Protein AF-A0A7K2X5H1-F1 (afdb_monomer_lite)

Foldseek 3Di:
DLVVLLVVLVVVLVVDPDQPPPPDDDDPVNVVVSVVVVVVSVVSVLSNLVSCVVVVCLVVCLVVLVVVCVVVVQPLSSLVSNLSSCVSVVNNVVNVVSQVSNQVVCCVPPNDGRDD

pLDDT: mean 95.9, std 4.26, range [58.72, 98.62]

Radius of gyration: 15.76 Å; chains: 1; bounding box: 33×29×43 Å

Sequence (116 aa):
DLSRAALRLGEALALWRGDPYAGVAAGPRLRREIERLEASRLSVLDQWLEAQLGLGRHAELVPELTGLVARYRTNEPLHAHLMAALLRCGRHDEALTAYERLRLALAAESGREPSA

Structure (mmCIF, N/CA/C/O backbone):
data_AF-A0A7K2X5H1-F1
#
_entry.id   AF-A0A7K2X5H1-F1
#
loop_
_atom_site.group_PDB
_atom_site.id
_atom_site.type_symbol
_atom_site.label_atom_id
_atom_site.label_alt_id
_atom_site.label_comp_id
_atom_site.label_asym_id
_atom_site.label_entity_id
_atom_site.label_seq_id
_atom_site.pdbx_PDB_ins_code
_atom_site.Cartn_x
_atom_site.Cartn_y
_atom_site.Cartn_z
_atom_site.occupancy
_atom_site.B_iso_or_equiv
_atom_site.auth_seq_id
_atom_site.auth_comp_id
_atom_site.auth_asym_id
_atom_site.auth_atom_id
_atom_site.pdbx_PDB_model_num
ATOM 1 N N . ASP A 1 1 ? -8.961 19.391 3.152 1.00 92.94 1 ASP A N 1
ATOM 2 C CA . ASP A 1 1 ? -10.205 18.600 3.084 1.00 92.94 1 ASP A CA 1
ATOM 3 C C . ASP A 1 1 ? -9.844 17.188 2.635 1.00 92.94 1 ASP A C 1
ATOM 5 O O . ASP A 1 1 ? -9.402 17.021 1.500 1.00 92.94 1 ASP A O 1
ATOM 9 N N . LEU A 1 2 ? -9.946 16.213 3.545 1.00 96.62 2 LEU A N 1
ATOM 10 C CA . LEU A 1 2 ? -9.516 14.827 3.314 1.00 96.62 2 LEU A CA 1
ATOM 11 C C . LEU A 1 2 ? -10.402 14.107 2.294 1.00 96.62 2 LEU A C 1
ATOM 13 O O . LEU A 1 2 ? -9.884 13.380 1.454 1.00 96.62 2 LEU A O 1
ATOM 17 N N . SER A 1 3 ? -11.711 14.369 2.294 1.00 97.75 3 SER A N 1
ATOM 18 C CA . SER A 1 3 ? -12.652 13.759 1.346 1.00 97.75 3 SER A CA 1
ATOM 19 C C . SER A 1 3 ? -12.311 14.132 -0.093 1.00 97.75 3 SER A C 1
ATOM 21 O O . SER A 1 3 ? -12.268 13.278 -0.979 1.00 97.75 3 SER A O 1
ATOM 23 N N . ARG A 1 4 ? -12.002 15.414 -0.326 1.00 98.00 4 ARG A N 1
ATOM 24 C CA . ARG A 1 4 ? -11.576 15.894 -1.645 1.00 98.00 4 ARG A CA 1
ATOM 25 C C . ARG A 1 4 ? -10.230 15.304 -2.061 1.00 98.00 4 ARG A C 1
ATOM 27 O O . ARG A 1 4 ? -10.072 14.960 -3.230 1.00 98.00 4 ARG A O 1
ATOM 34 N N . ALA A 1 5 ? -9.281 15.186 -1.132 1.00 97.81 5 ALA A N 1
ATOM 35 C CA . ALA A 1 5 ? -7.987 14.566 -1.405 1.00 97.81 5 ALA A CA 1
ATOM 36 C C . ALA A 1 5 ? -8.152 13.090 -1.804 1.00 97.81 5 ALA A C 1
ATOM 38 O O . ALA A 1 5 ? -7.689 12.704 -2.875 1.00 97.81 5 ALA A O 1
ATOM 39 N N . ALA A 1 6 ? -8.893 12.300 -1.018 1.00 98.12 6 ALA A N 1
ATOM 40 C CA . ALA A 1 6 ? -9.155 10.888 -1.306 1.00 98.12 6 ALA A CA 1
ATOM 41 C C . ALA A 1 6 ? -9.827 10.691 -2.676 1.00 98.12 6 ALA A C 1
ATOM 43 O O . ALA A 1 6 ? -9.442 9.794 -3.425 1.00 98.12 6 ALA A O 1
ATOM 44 N N . LEU A 1 7 ? -10.785 11.553 -3.037 1.00 98.31 7 LEU A N 1
ATOM 45 C CA . LEU A 1 7 ? -11.416 11.509 -4.356 1.00 98.31 7 LEU A CA 1
ATOM 46 C C . LEU A 1 7 ? -10.403 11.776 -5.480 1.00 98.31 7 LEU A C 1
ATOM 48 O O . LEU A 1 7 ? -10.266 10.958 -6.384 1.00 98.31 7 LEU A O 1
ATOM 52 N N . ARG A 1 8 ? -9.665 12.893 -5.420 1.00 98.44 8 ARG A N 1
ATOM 53 C CA . ARG A 1 8 ? -8.741 13.300 -6.496 1.00 98.44 8 ARG A CA 1
ATOM 54 C C . ARG A 1 8 ? -7.555 12.357 -6.659 1.00 98.44 8 ARG A C 1
ATOM 56 O O . ARG A 1 8 ? -7.150 12.073 -7.782 1.00 98.44 8 ARG A O 1
ATOM 63 N N . LEU A 1 9 ? -7.006 11.864 -5.554 1.00 98.38 9 LEU A N 1
ATOM 64 C CA . LEU A 1 9 ? -5.913 10.896 -5.588 1.00 98.38 9 LEU A CA 1
ATOM 65 C C . LEU A 1 9 ? -6.408 9.538 -6.107 1.00 98.38 9 LEU A C 1
ATOM 67 O O . LEU A 1 9 ? -5.720 8.908 -6.904 1.00 98.38 9 LEU A O 1
ATOM 71 N N . GLY A 1 10 ? -7.632 9.131 -5.748 1.00 97.81 10 GLY A N 1
ATOM 72 C CA . GLY A 1 10 ? -8.271 7.937 -6.303 1.00 97.81 10 GLY A CA 1
ATOM 73 C C . GLY A 1 10 ? -8.495 8.041 -7.814 1.00 97.81 10 GLY A C 1
ATOM 74 O O . GLY A 1 10 ? -8.153 7.119 -8.551 1.00 97.81 10 GLY A 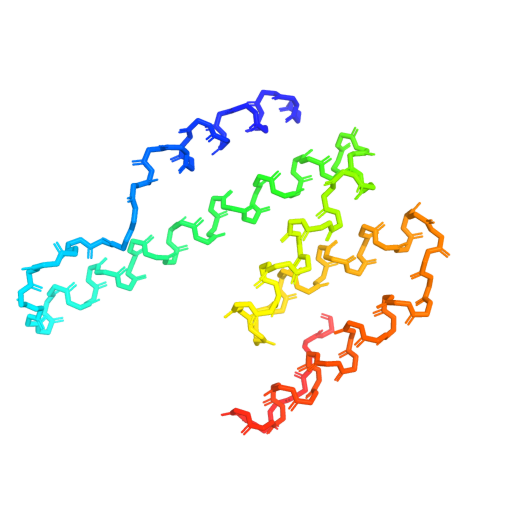O 1
ATOM 75 N N . GLU A 1 11 ? -8.989 9.187 -8.296 1.00 98.06 11 GLU A N 1
ATOM 76 C CA . GLU A 1 11 ? -9.109 9.481 -9.732 1.00 98.06 11 GLU A CA 1
ATOM 77 C C . GLU A 1 11 ? -7.747 9.405 -10.440 1.00 98.06 11 GLU A C 1
ATOM 79 O O . GLU A 1 11 ? -7.641 8.804 -11.507 1.00 98.06 11 GLU A O 1
ATOM 84 N N . ALA A 1 12 ? -6.689 9.960 -9.838 1.00 97.81 12 ALA A N 1
ATOM 85 C CA . ALA A 1 12 ? -5.338 9.902 -10.391 1.00 97.81 12 ALA A CA 1
ATOM 86 C C . ALA A 1 12 ? -4.791 8.465 -10.461 1.00 97.81 12 ALA A C 1
ATOM 88 O O . ALA A 1 12 ? -4.192 8.088 -11.469 1.00 97.81 12 ALA A O 1
ATOM 89 N N . LEU A 1 13 ? -5.020 7.645 -9.429 1.00 97.06 13 LEU A N 1
ATOM 90 C CA . LEU A 1 13 ? -4.648 6.225 -9.426 1.00 97.06 13 LEU A CA 1
ATOM 91 C C . LEU A 1 13 ? -5.418 5.435 -10.490 1.00 97.06 13 LEU A C 1
ATOM 93 O O . LEU A 1 13 ? -4.831 4.572 -11.138 1.00 97.06 13 LEU A O 1
ATOM 97 N N . ALA A 1 14 ? -6.688 5.762 -10.733 1.00 96.81 14 ALA A N 1
ATOM 98 C CA . ALA A 1 14 ? -7.513 5.101 -11.745 1.00 96.81 14 ALA A CA 1
ATOM 99 C C . ALA A 1 14 ? -7.046 5.352 -13.195 1.00 96.81 14 ALA A C 1
ATOM 101 O O . ALA A 1 14 ? -7.403 4.592 -14.094 1.00 96.81 14 ALA A O 1
ATOM 102 N N . LEU A 1 15 ? -6.214 6.373 -13.444 1.00 96.12 15 LEU A N 1
ATOM 103 C CA . LEU A 1 15 ? -5.593 6.592 -14.761 1.00 96.12 15 LEU A CA 1
ATOM 104 C C . LEU A 1 15 ? -4.558 5.508 -15.114 1.00 96.12 15 LEU A C 1
ATOM 106 O O . LEU A 1 15 ? -4.216 5.326 -16.288 1.00 96.12 15 LEU A O 1
ATOM 110 N N . TRP A 1 16 ? -4.060 4.779 -14.114 1.00 95.25 16 TRP A N 1
ATOM 111 C CA . TRP A 1 16 ? -3.094 3.704 -14.291 1.00 95.25 16 TRP A CA 1
ATOM 112 C C . TRP A 1 16 ? -3.779 2.423 -14.755 1.00 95.25 16 TRP A C 1
ATOM 114 O O . TRP A 1 16 ? -4.624 1.865 -14.064 1.00 95.25 16 TRP A O 1
ATOM 124 N N . ARG A 1 17 ? -3.362 1.914 -15.917 1.00 92.19 17 ARG A N 1
ATOM 125 C CA . ARG A 1 17 ? -3.936 0.707 -16.545 1.00 92.19 17 ARG A CA 1
ATOM 126 C C . ARG A 1 17 ? -3.009 -0.512 -16.518 1.00 92.19 17 ARG A C 1
ATOM 128 O O . ARG A 1 17 ? -3.306 -1.517 -17.151 1.00 92.19 17 ARG A O 1
ATOM 135 N N . GLY A 1 18 ? -1.882 -0.417 -15.818 1.00 91.19 18 GLY A N 1
ATOM 136 C CA . GLY A 1 18 ? -0.848 -1.447 -15.776 1.00 91.19 18 GLY A CA 1
ATOM 137 C C . GLY A 1 18 ? 0.534 -0.839 -15.573 1.00 91.19 18 GLY A C 1
ATOM 138 O O . GLY A 1 18 ? 0.649 0.305 -15.119 1.00 91.19 18 GLY A O 1
ATOM 139 N N . ASP A 1 19 ? 1.561 -1.609 -15.914 1.00 92.06 19 ASP A N 1
ATOM 140 C CA . ASP A 1 19 ? 2.951 -1.171 -15.824 1.00 92.06 19 ASP A CA 1
ATOM 141 C C . ASP A 1 19 ? 3.260 -0.127 -16.918 1.00 92.06 19 ASP A C 1
ATOM 143 O O . ASP A 1 19 ? 2.783 -0.257 -18.056 1.00 92.06 19 ASP A O 1
ATOM 147 N N . PRO A 1 20 ? 4.035 0.933 -16.614 1.00 92.81 20 PRO A N 1
ATOM 148 C CA . PRO A 1 20 ? 4.421 1.927 -17.608 1.00 92.81 20 PRO A CA 1
ATOM 149 C C . PRO A 1 20 ? 5.111 1.297 -18.816 1.00 92.81 20 PRO A C 1
ATOM 151 O O . PRO A 1 20 ? 6.024 0.490 -18.672 1.00 92.81 20 PRO A O 1
ATOM 154 N N . TYR A 1 21 ? 4.705 1.713 -20.018 1.00 93.12 21 TYR A N 1
ATOM 155 C CA . TYR A 1 21 ? 5.288 1.235 -21.277 1.00 93.12 21 TYR A CA 1
ATOM 156 C C . TYR A 1 21 ? 5.266 -0.298 -21.444 1.00 93.12 21 TYR A C 1
ATOM 158 O O . TYR A 1 21 ? 6.122 -0.854 -22.134 1.00 93.12 21 TYR A O 1
ATOM 166 N N . ALA A 1 22 ? 4.285 -0.987 -20.847 1.00 92.19 22 ALA A N 1
ATOM 167 C CA . ALA A 1 22 ? 4.103 -2.424 -21.031 1.00 92.19 22 ALA A CA 1
ATOM 168 C C . ALA A 1 22 ? 4.110 -2.806 -22.526 1.00 92.19 22 ALA A C 1
ATOM 170 O O . ALA A 1 22 ? 3.427 -2.191 -23.346 1.00 92.19 22 ALA A O 1
ATOM 171 N N . GLY A 1 23 ? 4.909 -3.818 -22.880 1.00 91.31 23 GLY A N 1
ATOM 172 C CA . GLY A 1 23 ? 5.091 -4.275 -24.264 1.00 91.31 23 GLY A CA 1
ATOM 173 C C . GLY A 1 23 ? 6.153 -3.518 -25.076 1.00 91.31 23 GLY A C 1
ATOM 174 O O . GLY A 1 23 ? 6.372 -3.858 -26.236 1.00 91.31 23 GLY A O 1
ATOM 175 N N . VAL A 1 24 ? 6.844 -2.533 -24.492 1.00 93.38 24 VAL A N 1
ATOM 176 C CA . VAL A 1 24 ? 7.939 -1.797 -25.146 1.00 93.38 24 VAL A CA 1
ATOM 177 C C . VAL A 1 24 ? 9.292 -2.249 -24.596 1.00 93.38 24 VAL A C 1
ATOM 179 O O . VAL A 1 24 ? 9.506 -2.288 -23.386 1.00 93.38 24 VAL A O 1
ATOM 182 N N . ALA A 1 25 ? 10.247 -2.547 -25.481 1.00 92.00 25 ALA A N 1
ATOM 183 C CA . ALA A 1 25 ? 11.614 -2.865 -25.076 1.00 92.00 25 ALA A CA 1
ATOM 184 C C . ALA A 1 25 ? 12.292 -1.640 -24.428 1.00 92.00 25 ALA A C 1
ATOM 186 O O . ALA A 1 25 ? 12.562 -0.631 -25.085 1.00 92.00 25 ALA A O 1
ATOM 187 N N . ALA A 1 26 ? 12.580 -1.727 -23.127 1.00 90.94 26 ALA A N 1
ATOM 188 C CA . ALA A 1 26 ? 13.101 -0.604 -22.357 1.00 90.94 26 ALA A CA 1
ATOM 189 C C . ALA A 1 26 ? 14.634 -0.538 -22.368 1.00 90.94 26 ALA A C 1
ATOM 191 O O . ALA A 1 26 ? 15.318 -1.265 -21.645 1.00 90.94 26 ALA A O 1
ATOM 192 N N . GLY A 1 27 ? 15.182 0.401 -23.145 1.00 94.50 27 GLY A N 1
ATOM 193 C CA . GLY A 1 27 ? 16.573 0.845 -23.010 1.00 94.50 27 GLY A CA 1
ATOM 194 C C . GLY A 1 27 ? 16.817 1.635 -21.708 1.00 94.50 27 GLY A C 1
ATOM 195 O O . GLY A 1 27 ? 15.864 1.988 -21.012 1.00 94.50 27 GLY A O 1
ATOM 196 N N . PRO A 1 28 ? 18.077 1.980 -21.371 1.00 94.31 28 PRO A N 1
ATOM 197 C CA . PRO A 1 28 ? 18.427 2.616 -20.093 1.00 94.31 28 PRO A CA 1
ATOM 198 C C . PRO A 1 28 ? 17.632 3.889 -19.764 1.00 94.31 28 PRO A C 1
ATOM 200 O O . PRO A 1 28 ? 17.246 4.094 -18.617 1.00 94.31 28 PRO A O 1
ATOM 203 N N . ARG A 1 29 ? 17.353 4.732 -20.768 1.00 93.94 29 ARG A N 1
ATOM 204 C CA . ARG A 1 29 ? 16.552 5.953 -20.591 1.00 93.94 29 ARG A CA 1
ATOM 205 C C . ARG A 1 29 ? 15.098 5.640 -20.237 1.00 93.94 29 ARG A C 1
ATOM 207 O O . ARG A 1 29 ? 14.544 6.305 -19.372 1.00 93.94 29 ARG A O 1
ATOM 214 N N . LEU A 1 30 ? 14.501 4.641 -20.892 1.00 95.25 30 LEU A N 1
ATOM 215 C CA . LEU A 1 30 ? 13.112 4.268 -20.638 1.00 95.25 30 LEU A CA 1
ATOM 216 C C . LEU A 1 30 ? 12.961 3.600 -19.269 1.00 95.25 30 LEU A C 1
ATOM 218 O O . LEU A 1 30 ? 12.001 3.893 -18.577 1.00 95.25 30 LEU A O 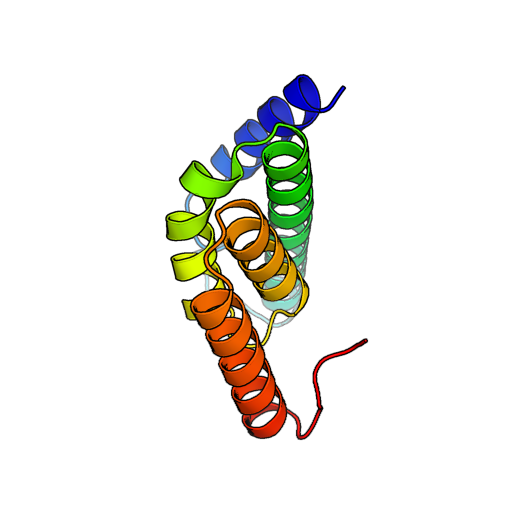1
ATOM 222 N N . ARG A 1 31 ? 13.938 2.790 -18.834 1.00 95.62 31 ARG A N 1
ATOM 223 C CA . ARG A 1 31 ? 13.935 2.199 -17.482 1.00 95.62 31 ARG A CA 1
ATOM 224 C C . ARG A 1 31 ? 13.889 3.253 -16.376 1.00 95.62 31 ARG A C 1
ATOM 226 O O . ARG A 1 31 ? 13.037 3.163 -15.507 1.00 95.62 31 ARG A O 1
ATOM 233 N N . ARG A 1 32 ? 14.712 4.303 -16.473 1.00 95.81 32 ARG A N 1
ATOM 234 C CA . ARG A 1 32 ? 14.673 5.428 -15.517 1.00 95.81 32 ARG A CA 1
ATOM 235 C C . ARG A 1 32 ? 13.320 6.139 -15.496 1.00 95.81 32 ARG A C 1
ATOM 237 O O . ARG A 1 32 ? 12.873 6.590 -14.450 1.00 95.81 32 ARG A O 1
ATOM 244 N N . GLU A 1 33 ? 12.678 6.264 -16.655 1.00 96.62 33 GLU A N 1
ATOM 245 C CA . GLU A 1 33 ? 11.352 6.876 -16.741 1.00 96.62 33 GLU A CA 1
ATOM 246 C C . GLU A 1 33 ? 10.262 5.972 -16.151 1.00 96.62 33 GLU A C 1
ATOM 248 O O . GLU A 1 33 ? 9.381 6.469 -15.455 1.00 96.62 33 GLU A O 1
ATOM 253 N N . ILE A 1 34 ? 10.347 4.655 -16.365 1.00 96.12 34 ILE A N 1
ATOM 254 C CA . ILE A 1 34 ? 9.474 3.665 -15.720 1.00 96.12 34 ILE A CA 1
ATOM 255 C C . ILE A 1 34 ? 9.617 3.766 -14.197 1.00 96.12 34 ILE A C 1
ATOM 257 O O . ILE A 1 34 ? 8.617 3.974 -13.519 1.00 96.12 34 ILE A O 1
ATOM 261 N N . GLU A 1 35 ? 10.845 3.734 -13.673 1.00 95.00 35 GLU A N 1
ATOM 262 C CA . GLU A 1 35 ? 11.131 3.873 -12.236 1.00 95.00 35 GLU A CA 1
ATOM 263 C C . GLU A 1 35 ? 10.565 5.186 -11.668 1.00 95.00 35 GLU A C 1
ATOM 265 O O . GLU A 1 35 ? 9.924 5.195 -10.616 1.00 95.00 35 GLU A O 1
ATOM 270 N N . ARG A 1 36 ? 10.738 6.309 -12.383 1.00 96.31 36 ARG A N 1
ATOM 271 C CA . ARG A 1 36 ? 10.184 7.617 -11.990 1.00 96.31 36 ARG A CA 1
ATOM 272 C C . ARG A 1 36 ? 8.657 7.593 -11.922 1.00 96.31 36 ARG A C 1
ATOM 274 O O . ARG A 1 36 ? 8.069 8.148 -10.993 1.00 96.31 36 ARG A O 1
ATOM 281 N N . LEU A 1 37 ? 8.013 6.987 -12.916 1.00 96.75 37 LEU A N 1
ATOM 282 C CA . LEU A 1 37 ? 6.562 6.853 -12.977 1.00 96.75 37 LEU A CA 1
ATOM 283 C C . LEU A 1 37 ? 6.058 5.963 -11.833 1.00 96.75 37 LEU A C 1
ATOM 285 O O . LEU A 1 37 ? 5.139 6.362 -11.120 1.00 96.75 37 LEU A O 1
ATOM 289 N N . GLU A 1 38 ? 6.674 4.808 -11.601 1.00 94.94 38 GLU A N 1
ATOM 290 C CA . GLU A 1 38 ? 6.316 3.905 -10.502 1.00 94.94 38 GLU A CA 1
ATOM 291 C C . GLU A 1 38 ? 6.485 4.566 -9.130 1.00 94.94 38 GLU A C 1
ATOM 293 O O . GLU A 1 38 ? 5.581 4.483 -8.296 1.00 94.94 38 GLU A O 1
ATOM 298 N N . ALA A 1 39 ?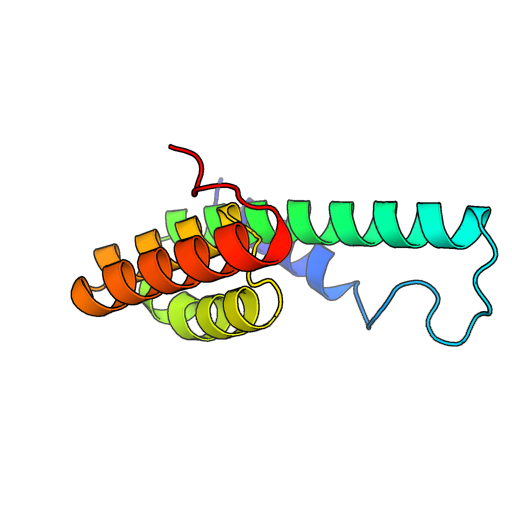 7.579 5.301 -8.915 1.00 94.56 39 ALA A N 1
ATOM 299 C CA . ALA A 1 39 ? 7.779 6.085 -7.699 1.00 94.56 39 ALA A CA 1
ATOM 300 C C . ALA A 1 39 ? 6.684 7.153 -7.524 1.00 94.56 39 ALA A C 1
ATOM 302 O O . ALA A 1 39 ? 6.138 7.319 -6.432 1.00 94.56 39 ALA A O 1
ATOM 303 N N . SER A 1 40 ? 6.299 7.837 -8.607 1.00 96.19 40 SER A N 1
ATOM 304 C CA . SER A 1 40 ? 5.191 8.798 -8.581 1.00 96.19 40 SER A CA 1
ATOM 305 C C . SER A 1 40 ? 3.857 8.127 -8.250 1.00 96.19 40 SER A C 1
ATOM 307 O O . SER A 1 40 ? 3.077 8.695 -7.487 1.00 96.19 40 SER A O 1
ATOM 309 N N . ARG A 1 41 ? 3.591 6.925 -8.778 1.00 96.19 41 ARG A N 1
ATOM 310 C CA . ARG A 1 41 ?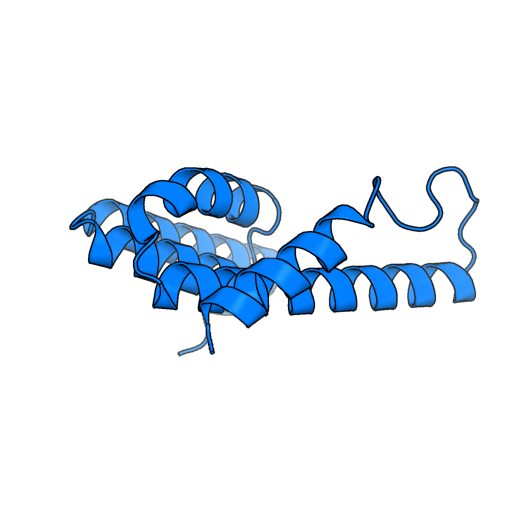 2.391 6.143 -8.447 1.00 96.19 41 ARG A CA 1
ATOM 311 C C . ARG A 1 41 ? 2.351 5.792 -6.967 1.00 96.19 41 ARG A C 1
ATOM 313 O O . ARG A 1 41 ? 1.314 5.981 -6.338 1.00 96.19 41 ARG A O 1
ATOM 320 N N . LEU A 1 42 ? 3.462 5.293 -6.424 1.00 95.12 42 LEU A N 1
ATOM 321 C CA . LEU A 1 42 ? 3.563 4.930 -5.011 1.00 95.12 42 LEU A CA 1
ATOM 322 C C . LEU A 1 42 ? 3.352 6.145 -4.104 1.00 95.12 42 LEU A C 1
ATOM 324 O O . LEU A 1 42 ? 2.628 6.033 -3.125 1.00 95.12 42 LEU A O 1
ATOM 328 N N . SER A 1 43 ? 3.887 7.314 -4.463 1.00 96.12 43 SER A N 1
ATOM 329 C CA . SER A 1 43 ? 3.658 8.548 -3.698 1.00 96.12 43 SER A CA 1
ATOM 330 C C . SER A 1 43 ? 2.187 8.990 -3.692 1.00 96.12 43 SER A C 1
ATOM 332 O O . SER A 1 43 ? 1.679 9.425 -2.662 1.00 96.12 43 SER A O 1
ATOM 334 N N . VAL A 1 44 ? 1.476 8.861 -4.818 1.00 97.62 44 VAL A N 1
ATOM 335 C CA . VAL A 1 44 ? 0.031 9.161 -4.881 1.00 97.62 44 VAL A CA 1
ATOM 336 C C . VAL A 1 44 ? -0.777 8.137 -4.081 1.00 97.62 44 VAL A C 1
ATOM 338 O O . VAL A 1 44 ? -1.738 8.509 -3.411 1.00 97.62 44 VAL A O 1
ATOM 341 N N . LEU A 1 45 ? -0.389 6.860 -4.137 1.00 97.50 45 LEU A N 1
ATOM 342 C CA . LEU A 1 45 ? -1.018 5.791 -3.363 1.00 97.50 45 LEU A CA 1
ATOM 343 C C . LEU A 1 45 ? -0.878 6.033 -1.859 1.00 97.50 45 LEU A C 1
ATOM 345 O O . LEU A 1 45 ? -1.861 5.915 -1.137 1.00 97.50 45 LEU A O 1
ATOM 349 N N . ASP A 1 46 ? 0.312 6.416 -1.412 1.00 96.94 46 ASP A N 1
ATOM 350 C CA . ASP A 1 46 ? 0.607 6.747 -0.020 1.00 96.94 46 ASP A CA 1
ATOM 351 C C . ASP A 1 46 ? -0.296 7.882 0.495 1.00 96.94 46 ASP A C 1
ATOM 353 O O . ASP A 1 46 ? -1.047 7.701 1.452 1.00 96.94 46 ASP A O 1
ATOM 357 N N . GLN A 1 47 ? -0.363 9.000 -0.238 1.00 97.81 47 GLN A N 1
ATOM 358 C CA . GLN A 1 47 ? -1.253 10.123 0.092 1.00 97.81 47 GLN A CA 1
ATOM 359 C C . GLN A 1 47 ? -2.738 9.728 0.078 1.00 97.81 47 GLN A C 1
ATOM 361 O O . GLN A 1 47 ? -3.545 10.248 0.853 1.00 97.81 47 GLN A O 1
ATOM 366 N N . TRP A 1 48 ? -3.135 8.829 -0.829 1.00 98.44 48 TRP A N 1
ATOM 367 C CA . TRP A 1 48 ? -4.509 8.337 -0.885 1.00 98.44 48 TRP A CA 1
ATOM 368 C C . TRP A 1 48 ? -4.840 7.501 0.352 1.00 98.44 48 TRP A C 1
ATOM 370 O O . TRP A 1 48 ? -5.894 7.704 0.953 1.00 98.44 48 TRP A O 1
ATOM 380 N N . LEU A 1 49 ? -3.933 6.612 0.766 1.00 98.38 49 LEU A N 1
ATOM 381 C CA . LEU A 1 49 ? -4.073 5.813 1.982 1.00 98.38 49 LEU A CA 1
ATOM 382 C C . LEU A 1 49 ? -4.154 6.705 3.223 1.00 98.38 49 LEU A C 1
ATOM 384 O O . LEU A 1 49 ? -5.074 6.533 4.019 1.00 98.38 49 LEU A O 1
ATOM 388 N N . GLU A 1 50 ? -3.284 7.708 3.349 1.00 97.75 50 GLU A N 1
ATOM 389 C CA . GLU A 1 50 ? -3.346 8.693 4.436 1.00 97.75 50 GLU A CA 1
ATOM 390 C C . GLU A 1 50 ? -4.704 9.399 4.500 1.00 97.75 50 GLU A C 1
ATOM 392 O O . GLU A 1 50 ? -5.316 9.488 5.568 1.00 97.75 50 GLU A O 1
ATOM 397 N N . ALA A 1 51 ? -5.220 9.861 3.356 1.00 98.25 51 ALA A N 1
ATOM 398 C CA . ALA A 1 51 ? -6.521 10.518 3.295 1.00 98.25 51 ALA A CA 1
ATOM 399 C C . ALA A 1 51 ? -7.661 9.578 3.719 1.00 98.25 51 ALA A C 1
ATOM 401 O O . ALA A 1 51 ? -8.541 9.977 4.481 1.00 98.25 51 ALA A O 1
ATOM 402 N N . GLN A 1 52 ? -7.641 8.325 3.263 1.00 98.44 52 GLN A N 1
ATOM 403 C CA . GLN A 1 52 ? -8.656 7.320 3.591 1.00 98.44 52 GLN A CA 1
ATOM 404 C C . GLN A 1 52 ? -8.609 6.901 5.067 1.00 98.44 52 GLN A C 1
ATOM 406 O O . GLN A 1 52 ? -9.654 6.791 5.715 1.00 98.44 52 GLN A O 1
ATOM 411 N N . LEU A 1 53 ? -7.409 6.713 5.623 1.00 98.06 53 LEU A N 1
ATOM 412 C CA . LEU A 1 53 ? -7.215 6.438 7.046 1.00 98.06 53 LEU A CA 1
ATOM 413 C C . LEU A 1 53 ? -7.660 7.631 7.898 1.00 98.06 53 LEU A C 1
ATOM 415 O O . LEU A 1 53 ? -8.342 7.436 8.900 1.00 98.06 53 LEU A O 1
ATOM 419 N N . GLY A 1 54 ? -7.358 8.862 7.479 1.00 97.81 54 GLY A N 1
ATOM 420 C CA . GLY A 1 54 ? -7.826 10.079 8.146 1.00 97.81 54 GLY A CA 1
ATOM 421 C C . GLY A 1 54 ? -9.351 10.256 8.120 1.00 97.81 54 GLY A C 1
ATOM 422 O O . GLY A 1 54 ? -9.907 10.907 9.001 1.00 97.81 54 GLY A O 1
ATOM 423 N N . LEU A 1 55 ? -10.042 9.641 7.154 1.00 98.06 55 LEU A N 1
ATOM 424 C CA . LEU A 1 55 ? -11.508 9.556 7.091 1.00 98.06 55 LEU A CA 1
ATOM 425 C C . LEU A 1 55 ? -12.093 8.399 7.922 1.00 98.06 55 LEU A C 1
ATOM 427 O O . LEU A 1 55 ? -13.307 8.204 7.919 1.00 98.06 55 LEU A O 1
ATOM 431 N N . GLY A 1 56 ? -11.259 7.623 8.622 1.00 97.94 56 GLY A N 1
ATOM 432 C CA . GLY A 1 56 ? -11.692 6.534 9.499 1.00 97.94 56 GLY A CA 1
ATOM 433 C C . GLY A 1 56 ? -11.976 5.204 8.795 1.00 97.94 56 GLY A C 1
ATOM 434 O O . GLY A 1 56 ? -12.476 4.279 9.433 1.00 97.94 56 GLY A O 1
ATOM 435 N N . ARG A 1 57 ? -11.632 5.053 7.507 1.00 97.75 57 ARG A N 1
ATOM 436 C CA . ARG A 1 57 ? -11.902 3.838 6.703 1.00 97.75 57 ARG A CA 1
ATOM 437 C C . ARG A 1 57 ? -10.920 2.692 6.974 1.00 97.75 57 ARG A C 1
ATOM 439 O O . ARG A 1 57 ? -10.518 1.964 6.071 1.00 97.75 57 ARG A O 1
ATOM 446 N N . HIS A 1 58 ? -10.505 2.531 8.228 1.00 97.94 58 HIS A N 1
ATOM 447 C CA . HIS A 1 58 ? -9.455 1.592 8.624 1.00 97.94 58 HIS A CA 1
ATOM 448 C C . HIS A 1 58 ? -9.801 0.146 8.254 1.00 97.94 58 HIS A C 1
ATOM 450 O O . HIS A 1 58 ? -9.011 -0.512 7.586 1.00 97.94 58 HIS A O 1
ATOM 456 N N . ALA A 1 59 ? -10.991 -0.330 8.633 1.00 97.94 59 ALA A N 1
ATOM 457 C CA . ALA A 1 59 ? -11.410 -1.711 8.388 1.00 97.94 59 ALA A CA 1
ATOM 458 C C . ALA A 1 59 ? -11.531 -2.032 6.889 1.00 97.94 59 ALA A C 1
ATOM 460 O O . ALA A 1 59 ? -11.123 -3.109 6.458 1.00 97.94 59 ALA A O 1
ATOM 461 N N . GLU A 1 60 ? -12.038 -1.080 6.102 1.00 97.88 60 GLU A N 1
ATOM 462 C CA . GLU A 1 60 ? -12.176 -1.195 4.645 1.00 97.88 60 GLU A CA 1
ATOM 463 C C . GLU A 1 60 ? -10.815 -1.293 3.944 1.00 97.88 60 GLU A C 1
ATOM 465 O O . GLU A 1 60 ? -10.690 -1.987 2.938 1.00 97.88 60 GLU A O 1
ATOM 470 N N . LEU A 1 61 ? -9.785 -0.631 4.485 1.00 98.00 61 LEU A N 1
ATOM 471 C CA . LEU A 1 61 ? -8.448 -0.616 3.896 1.00 98.00 61 LEU A CA 1
ATOM 472 C C . LEU A 1 61 ? -7.574 -1.817 4.265 1.00 98.00 61 LEU A C 1
ATOM 474 O O . LEU A 1 61 ? -6.593 -2.060 3.566 1.00 98.00 61 LEU A O 1
ATOM 478 N N . VAL A 1 62 ? -7.885 -2.579 5.321 1.00 98.38 62 VAL A N 1
ATOM 479 C CA . VAL A 1 62 ? -7.026 -3.705 5.739 1.00 98.38 62 VAL A CA 1
ATOM 480 C C . VAL A 1 62 ? -6.782 -4.724 4.611 1.00 98.38 62 VAL A C 1
ATOM 482 O O . VAL A 1 62 ? -5.618 -5.079 4.410 1.00 98.38 62 VAL A O 1
ATOM 485 N N . PRO A 1 63 ? -7.792 -5.203 3.853 1.00 98.12 63 PRO A N 1
ATOM 486 C CA . PRO A 1 63 ? -7.557 -6.165 2.773 1.00 98.12 63 PRO A CA 1
ATOM 487 C C . PRO A 1 63 ? -6.655 -5.610 1.664 1.00 98.12 63 PRO A C 1
ATOM 489 O O . PRO A 1 63 ? -5.726 -6.292 1.231 1.00 98.12 63 PRO A O 1
ATOM 492 N N . GLU A 1 64 ? -6.884 -4.359 1.258 1.00 97.19 64 GLU A N 1
ATOM 493 C CA . GLU A 1 64 ? -6.089 -3.673 0.231 1.00 97.19 64 GLU A CA 1
ATOM 494 C C . GLU A 1 64 ? -4.633 -3.512 0.689 1.00 97.19 64 GLU A C 1
ATOM 496 O O . GLU A 1 64 ? -3.700 -3.935 0.005 1.00 97.19 64 GLU A O 1
ATOM 501 N N . LEU A 1 65 ? -4.431 -2.987 1.902 1.00 98.25 65 LEU A N 1
ATOM 502 C CA . LEU A 1 65 ? -3.113 -2.825 2.513 1.00 98.25 65 LEU A CA 1
ATOM 503 C C . LEU A 1 65 ? -2.388 -4.166 2.675 1.00 98.25 65 LEU A C 1
ATOM 505 O O . LEU A 1 65 ? -1.189 -4.240 2.421 1.00 98.25 65 LEU A O 1
ATOM 509 N N . THR A 1 66 ? -3.105 -5.240 3.018 1.00 98.06 66 THR A N 1
ATOM 510 C CA . THR A 1 66 ? -2.542 -6.598 3.106 1.00 98.06 66 THR A CA 1
ATOM 511 C C . THR A 1 66 ? -2.006 -7.072 1.752 1.00 98.06 66 THR A C 1
ATOM 513 O O . THR A 1 66 ? -0.909 -7.629 1.681 1.00 98.06 66 THR A O 1
ATOM 516 N N . GLY A 1 67 ? -2.744 -6.824 0.665 1.00 97.56 67 GLY A N 1
ATOM 517 C CA . GLY A 1 67 ? -2.282 -7.126 -0.692 1.00 97.56 67 GLY A CA 1
ATOM 518 C C . GLY A 1 67 ? -1.076 -6.277 -1.103 1.00 97.56 67 GLY A C 1
ATOM 519 O O . GLY A 1 67 ? -0.113 -6.793 -1.676 1.00 97.56 67 GLY A O 1
ATOM 520 N N . LEU A 1 68 ? -1.090 -4.988 -0.759 1.00 96.69 68 LEU A N 1
ATOM 521 C CA . LEU A 1 68 ? -0.003 -4.060 -1.066 1.00 96.69 68 LEU A CA 1
ATOM 522 C C . LEU A 1 68 ? 1.302 -4.438 -0.362 1.00 96.69 68 LEU A C 1
ATOM 524 O O . LEU A 1 68 ? 2.333 -4.501 -1.028 1.00 96.69 68 LEU A O 1
ATOM 528 N N . VAL A 1 69 ? 1.282 -4.758 0.935 1.00 97.31 69 VAL A N 1
ATOM 529 C CA . VAL A 1 69 ? 2.505 -5.170 1.652 1.00 97.31 69 VAL A CA 1
ATOM 530 C C . VAL A 1 69 ? 3.028 -6.530 1.188 1.00 97.31 69 VAL A C 1
ATOM 532 O O . VAL A 1 69 ? 4.231 -6.769 1.201 1.00 97.31 69 VAL A O 1
ATOM 535 N N . ALA A 1 70 ? 2.154 -7.423 0.714 1.00 96.62 70 ALA A N 1
ATOM 536 C CA . ALA A 1 70 ? 2.590 -8.680 0.110 1.00 96.62 70 ALA A CA 1
ATOM 537 C C . ALA A 1 70 ? 3.335 -8.445 -1.217 1.00 96.62 70 ALA A C 1
ATOM 539 O O . ALA A 1 70 ? 4.306 -9.145 -1.510 1.00 96.62 70 ALA A O 1
ATOM 540 N N . ARG A 1 71 ? 2.907 -7.444 -2.002 1.00 94.44 71 ARG A N 1
ATOM 541 C CA . ARG A 1 71 ? 3.562 -7.036 -3.255 1.00 94.44 71 ARG A CA 1
ATOM 542 C C . ARG A 1 71 ? 4.839 -6.225 -3.017 1.00 94.44 71 ARG A C 1
ATOM 544 O O . ARG A 1 71 ? 5.819 -6.421 -3.728 1.00 94.44 71 ARG A O 1
ATOM 551 N N . TYR A 1 72 ? 4.831 -5.330 -2.034 1.00 94.12 72 TYR A N 1
ATOM 552 C CA . TYR A 1 72 ? 5.906 -4.386 -1.728 1.00 94.12 72 TYR A CA 1
ATOM 553 C C . TYR A 1 72 ? 6.488 -4.656 -0.333 1.00 94.12 72 TYR A C 1
ATOM 555 O O . TYR A 1 72 ? 6.375 -3.835 0.574 1.00 94.12 72 TYR A O 1
ATOM 563 N N . ARG A 1 73 ? 7.117 -5.826 -0.170 1.00 95.75 73 ARG A N 1
ATOM 564 C CA . ARG A 1 73 ? 7.510 -6.393 1.139 1.00 95.75 73 ARG A CA 1
ATOM 565 C C . ARG A 1 73 ? 8.483 -5.555 1.970 1.00 95.75 73 ARG A C 1
ATOM 567 O O . ARG A 1 73 ? 8.582 -5.764 3.172 1.00 95.75 73 ARG A O 1
ATOM 574 N N . THR A 1 74 ? 9.237 -4.664 1.334 1.00 95.62 74 THR A N 1
ATOM 575 C CA . THR A 1 74 ? 10.217 -3.781 1.984 1.00 95.62 74 THR A CA 1
ATOM 576 C C . THR A 1 74 ? 9.800 -2.311 1.956 1.00 95.62 74 THR A C 1
ATOM 578 O O . THR A 1 74 ? 10.578 -1.434 2.322 1.00 95.62 74 THR A O 1
ATOM 581 N N . ASN A 1 75 ? 8.558 -2.014 1.555 1.00 95.19 75 ASN A N 1
ATOM 582 C CA . ASN A 1 75 ? 8.029 -0.655 1.560 1.00 95.19 75 ASN A CA 1
ATOM 583 C C . ASN A 1 75 ? 7.500 -0.293 2.956 1.00 95.19 75 ASN A C 1
ATOM 585 O O . ASN A 1 75 ? 6.359 -0.591 3.309 1.00 95.19 75 ASN A O 1
ATOM 589 N N . GLU A 1 76 ? 8.354 0.348 3.749 1.00 95.81 76 GLU A N 1
ATOM 590 C CA . GLU A 1 76 ? 8.068 0.698 5.144 1.00 95.81 76 GLU A CA 1
ATOM 591 C C . GLU A 1 76 ? 6.780 1.543 5.314 1.00 95.81 76 GLU A C 1
ATOM 593 O O . GLU A 1 76 ? 5.963 1.171 6.162 1.00 95.81 76 GLU A O 1
ATOM 598 N N . PRO A 1 77 ? 6.506 2.585 4.492 1.00 95.81 77 PRO A N 1
ATOM 599 C CA . PRO A 1 77 ? 5.251 3.347 4.575 1.00 95.81 77 PRO A CA 1
ATOM 600 C C . PRO A 1 77 ? 3.978 2.499 4.437 1.00 95.81 77 PRO A C 1
ATOM 602 O O . PRO A 1 77 ? 3.052 2.630 5.238 1.00 95.81 77 PRO A O 1
ATOM 605 N N . LEU A 1 78 ? 3.926 1.569 3.476 1.00 97.44 78 LEU A N 1
ATOM 606 C CA . LEU A 1 78 ? 2.755 0.698 3.296 1.00 97.44 78 LEU A CA 1
ATOM 607 C C . LEU A 1 78 ? 2.521 -0.212 4.508 1.00 97.44 78 LEU A C 1
ATOM 609 O O . LEU A 1 78 ? 1.378 -0.432 4.917 1.00 97.44 78 LEU A O 1
ATOM 613 N N . HIS A 1 79 ? 3.600 -0.712 5.111 1.00 97.81 79 HIS A N 1
ATOM 614 C CA . HIS A 1 79 ? 3.514 -1.467 6.356 1.00 97.81 79 HIS A CA 1
ATOM 615 C C . HIS A 1 79 ? 3.041 -0.590 7.521 1.00 97.81 79 HIS A C 1
ATOM 617 O O . HIS A 1 79 ? 2.213 -1.046 8.310 1.00 97.81 79 HIS A O 1
ATOM 623 N N . ALA A 1 80 ? 3.494 0.664 7.616 1.00 97.12 80 ALA A N 1
ATOM 624 C CA . ALA A 1 80 ? 3.026 1.608 8.629 1.00 97.12 80 ALA A CA 1
ATOM 625 C C . ALA A 1 80 ? 1.513 1.862 8.521 1.00 97.12 80 ALA A C 1
ATOM 627 O O . ALA A 1 80 ? 0.807 1.777 9.528 1.00 97.12 80 ALA A O 1
ATOM 628 N N . HIS A 1 81 ? 0.990 2.061 7.306 1.00 98.31 81 HIS A N 1
ATOM 629 C CA . HIS A 1 81 ? -0.453 2.199 7.069 1.00 98.31 81 HIS A CA 1
ATOM 630 C C . HIS A 1 81 ? -1.237 0.953 7.475 1.00 98.31 81 HIS A C 1
ATOM 632 O O . HIS A 1 81 ? -2.275 1.068 8.133 1.00 98.31 81 HIS A O 1
ATOM 638 N N . LEU A 1 82 ? -0.743 -0.243 7.130 1.00 98.56 82 LEU A N 1
ATOM 639 C CA . LEU A 1 82 ? -1.374 -1.504 7.530 1.00 98.56 82 LEU A CA 1
ATOM 640 C C . LEU A 1 82 ? -1.418 -1.647 9.054 1.00 98.56 82 LEU A C 1
ATOM 642 O O . LEU A 1 82 ? -2.476 -1.940 9.611 1.00 98.56 82 LEU A O 1
ATOM 646 N N . MET A 1 83 ? -0.294 -1.407 9.733 1.00 98.31 83 MET A N 1
ATOM 647 C CA . MET A 1 83 ? -0.220 -1.466 11.194 1.00 98.31 83 MET A CA 1
ATOM 648 C C . MET A 1 83 ? -1.169 -0.451 11.837 1.00 98.31 83 MET A C 1
ATOM 650 O O . MET A 1 83 ? -1.927 -0.811 12.736 1.00 98.31 83 MET A O 1
ATOM 654 N N . ALA A 1 84 ? -1.206 0.789 11.341 1.00 98.06 84 ALA A N 1
ATOM 655 C CA . ALA A 1 84 ? -2.117 1.818 11.835 1.00 98.06 84 ALA A CA 1
ATOM 656 C C . ALA A 1 84 ? -3.593 1.416 11.666 1.00 98.06 84 ALA A C 1
ATOM 658 O O . ALA A 1 84 ? -4.385 1.560 12.602 1.00 98.06 84 ALA A O 1
ATOM 659 N N . ALA A 1 85 ? -3.966 0.869 10.505 1.00 98.50 85 ALA A N 1
ATOM 660 C CA . ALA A 1 85 ? -5.319 0.384 10.248 1.00 98.50 85 ALA A CA 1
ATOM 661 C C . ALA A 1 85 ? -5.702 -0.777 11.181 1.00 98.50 85 ALA A C 1
ATOM 663 O O . ALA A 1 85 ? -6.780 -0.759 11.778 1.00 98.50 85 ALA A O 1
ATOM 664 N N . LEU A 1 86 ? -4.811 -1.761 11.350 1.00 98.62 86 LEU A N 1
ATOM 665 C CA . LEU A 1 86 ? -5.023 -2.922 12.219 1.00 98.62 86 LEU A CA 1
ATOM 666 C C . LEU A 1 86 ? -5.182 -2.515 13.687 1.00 98.62 86 LEU A C 1
ATOM 668 O O . LEU A 1 86 ? -6.142 -2.941 14.331 1.00 98.62 86 LEU A O 1
ATOM 672 N N . LEU A 1 87 ? -4.314 -1.633 14.192 1.00 98.25 87 LEU A N 1
ATOM 673 C CA . LEU A 1 87 ? -4.404 -1.102 15.555 1.00 98.25 87 LEU A CA 1
ATOM 674 C C . LEU A 1 87 ? -5.726 -0.364 15.787 1.00 98.25 87 LEU A C 1
ATOM 676 O O . LEU A 1 87 ? -6.387 -0.582 16.801 1.00 98.25 87 LEU A O 1
ATOM 680 N N . ARG A 1 88 ? -6.175 0.450 14.822 1.00 98.00 88 ARG A N 1
ATOM 681 C CA . ARG A 1 88 ? -7.477 1.137 14.902 1.00 98.00 88 ARG A CA 1
ATOM 682 C C . ARG A 1 88 ? -8.671 0.187 14.870 1.00 98.00 88 ARG A C 1
ATOM 684 O O . ARG A 1 88 ? -9.710 0.517 15.431 1.00 98.00 88 ARG A O 1
ATOM 691 N N . CYS A 1 89 ? -8.509 -0.990 14.275 1.00 98.06 89 CYS A N 1
ATOM 692 C CA . CYS A 1 89 ? -9.503 -2.063 14.301 1.00 98.06 89 CYS A CA 1
ATOM 693 C C . CYS A 1 89 ? -9.384 -2.979 15.535 1.00 98.06 89 CYS A C 1
ATOM 695 O O . CYS A 1 89 ? -10.112 -3.964 15.621 1.00 98.06 89 CYS A O 1
ATOM 697 N N . GLY A 1 90 ? -8.460 -2.710 16.467 1.00 98.06 90 GLY A N 1
ATOM 698 C CA . GLY A 1 90 ? -8.216 -3.542 17.650 1.00 98.06 90 GLY A CA 1
ATOM 699 C C . GLY A 1 90 ? -7.416 -4.826 17.387 1.00 98.06 90 GLY A C 1
ATOM 700 O O . GLY A 1 90 ? -7.237 -5.631 18.299 1.00 98.06 90 GLY A O 1
ATOM 701 N N . ARG A 1 91 ? -6.893 -5.017 16.171 1.00 98.31 91 ARG A N 1
ATOM 702 C CA . ARG A 1 91 ? -6.197 -6.233 15.707 1.00 98.31 91 ARG A CA 1
ATOM 703 C C . ARG A 1 91 ? -4.690 -6.157 15.988 1.00 98.31 91 ARG A C 1
ATOM 705 O O . ARG A 1 91 ? -3.870 -6.154 15.073 1.00 98.31 91 ARG A O 1
ATOM 712 N N . HIS A 1 92 ? -4.333 -6.049 17.266 1.00 97.81 92 HIS A N 1
ATOM 713 C CA . HIS A 1 92 ? -2.959 -5.793 17.720 1.00 97.81 92 HIS A CA 1
ATOM 714 C C . HIS A 1 92 ? -1.967 -6.895 17.313 1.00 97.81 92 HIS A C 1
ATOM 716 O O . HIS A 1 92 ? -0.892 -6.581 16.805 1.00 97.81 92 HIS A O 1
ATOM 722 N N . ASP A 1 93 ? -2.344 -8.169 17.453 1.00 98.25 93 ASP A N 1
ATOM 723 C CA . ASP A 1 93 ? -1.476 -9.308 17.106 1.00 98.25 93 ASP A CA 1
ATOM 724 C C . ASP A 1 93 ? -1.117 -9.329 15.612 1.00 98.25 93 ASP A C 1
ATOM 726 O O . ASP A 1 93 ? 0.002 -9.659 15.211 1.00 98.25 93 ASP A O 1
ATOM 730 N N . GLU A 1 94 ? -2.055 -8.911 14.764 1.00 98.25 94 GLU A N 1
ATOM 731 C CA . GLU A 1 94 ? -1.833 -8.821 13.324 1.00 98.25 94 GLU A CA 1
ATOM 732 C C . GLU A 1 94 ? -0.945 -7.632 12.955 1.00 98.25 94 GLU A C 1
ATOM 734 O O . GLU A 1 94 ? -0.136 -7.740 12.033 1.00 98.25 94 GLU A O 1
ATOM 739 N N . ALA A 1 95 ? -1.042 -6.517 13.688 1.00 98.25 95 ALA A N 1
ATOM 740 C CA . ALA A 1 95 ? -0.132 -5.388 13.518 1.00 98.25 95 ALA A CA 1
ATOM 741 C C . ALA A 1 95 ? 1.310 -5.785 13.880 1.00 98.25 95 ALA A C 1
ATOM 743 O O . ALA A 1 95 ? 2.233 -5.490 13.121 1.00 98.25 95 ALA A O 1
ATOM 744 N N . LEU A 1 96 ? 1.500 -6.528 14.978 1.00 98.19 96 LEU A N 1
ATOM 745 C CA . LEU A 1 96 ? 2.811 -7.064 15.356 1.00 98.19 96 LEU A CA 1
ATOM 746 C C . LEU A 1 96 ? 3.344 -8.039 14.297 1.00 98.19 96 LEU A C 1
ATOM 748 O O . LEU A 1 96 ? 4.490 -7.926 13.866 1.00 98.19 96 LEU A O 1
ATOM 752 N N . THR A 1 97 ? 2.486 -8.926 13.792 1.00 97.94 97 THR A N 1
ATOM 753 C CA . THR A 1 97 ? 2.839 -9.840 12.695 1.00 97.94 97 THR A CA 1
ATOM 754 C C . THR A 1 97 ? 3.282 -9.074 11.439 1.00 97.94 97 THR A C 1
ATOM 756 O O . THR A 1 97 ? 4.228 -9.476 10.758 1.00 97.94 97 THR A O 1
ATOM 759 N N . ALA A 1 98 ? 2.622 -7.960 11.106 1.00 97.50 98 ALA A N 1
ATOM 760 C CA . ALA A 1 98 ? 2.993 -7.121 9.967 1.00 97.50 98 ALA A CA 1
ATOM 761 C C . ALA A 1 98 ? 4.361 -6.437 10.157 1.00 97.50 98 ALA A C 1
ATOM 763 O O . ALA A 1 98 ? 5.135 -6.368 9.196 1.00 97.50 98 ALA A O 1
ATOM 764 N N . TYR A 1 99 ? 4.675 -5.988 11.377 1.00 97.31 99 TYR A N 1
ATOM 765 C CA . TYR A 1 99 ? 5.990 -5.447 11.734 1.00 97.31 99 TYR A CA 1
ATOM 766 C C . TYR A 1 99 ? 7.096 -6.502 11.601 1.00 97.31 99 TYR A C 1
ATOM 768 O O . TYR A 1 99 ? 8.117 -6.269 10.955 1.00 97.31 99 TYR A O 1
ATOM 776 N N . GLU A 1 100 ? 6.883 -7.693 12.165 1.00 97.50 100 GLU A N 1
ATOM 777 C CA . GLU A 1 100 ? 7.864 -8.780 12.119 1.00 97.50 100 GLU A CA 1
ATOM 778 C C . GLU A 1 100 ? 8.175 -9.210 10.683 1.00 97.50 100 GLU A C 1
ATOM 780 O O . GLU A 1 100 ? 9.339 -9.421 10.335 1.00 97.50 100 GLU A O 1
ATOM 785 N N . ARG A 1 101 ? 7.151 -9.270 9.822 1.00 96.88 101 ARG A N 1
ATOM 786 C CA . ARG A 1 101 ? 7.318 -9.551 8.389 1.00 96.88 101 ARG A CA 1
ATOM 787 C C . ARG A 1 101 ? 8.169 -8.496 7.688 1.00 96.88 101 ARG A C 1
ATOM 789 O O . ARG A 1 101 ? 9.066 -8.874 6.936 1.00 96.88 101 ARG A O 1
ATOM 796 N N . LEU A 1 102 ? 7.925 -7.209 7.949 1.00 97.75 102 LEU A N 1
ATOM 797 C CA . LEU A 1 102 ? 8.741 -6.124 7.393 1.00 97.75 102 LEU A CA 1
ATOM 798 C C . LEU A 1 102 ? 10.199 -6.249 7.839 1.00 97.75 102 LEU A C 1
ATOM 800 O O . LEU A 1 102 ? 11.110 -6.192 7.015 1.00 97.75 102 LEU A O 1
ATOM 804 N N . ARG A 1 103 ? 10.420 -6.454 9.142 1.00 97.00 103 ARG A N 1
ATOM 805 C CA . ARG A 1 103 ? 11.760 -6.575 9.723 1.00 97.00 103 ARG A CA 1
ATOM 806 C C . ARG A 1 103 ? 12.553 -7.707 9.075 1.00 97.00 103 ARG A C 1
ATOM 808 O O . ARG A 1 103 ? 13.703 -7.509 8.696 1.00 97.00 103 ARG A O 1
ATOM 815 N N . LEU A 1 104 ? 11.933 -8.877 8.912 1.00 97.00 104 LEU A N 1
ATOM 816 C CA . LEU A 1 104 ? 12.563 -10.021 8.250 1.00 97.00 104 LEU A CA 1
ATOM 817 C C . LEU A 1 104 ? 12.856 -9.745 6.769 1.00 97.00 104 LEU A C 1
ATOM 819 O O . LEU A 1 104 ? 13.920 -10.125 6.284 1.00 97.00 104 LEU A O 1
ATOM 823 N N . ALA A 1 105 ? 11.950 -9.069 6.057 1.00 96.56 105 ALA A N 1
ATOM 824 C CA . ALA A 1 105 ? 12.146 -8.725 4.650 1.00 96.56 105 ALA A CA 1
ATOM 825 C C . ALA A 1 105 ? 13.306 -7.732 4.451 1.00 96.56 105 ALA A C 1
ATOM 827 O O . ALA A 1 105 ? 14.175 -7.967 3.613 1.00 96.56 105 ALA A O 1
ATOM 828 N N . LEU A 1 106 ? 13.370 -6.664 5.253 1.00 96.50 106 LEU A N 1
ATOM 829 C CA . LEU A 1 106 ? 14.450 -5.672 5.185 1.00 96.50 106 LEU A CA 1
ATOM 830 C C . LEU A 1 106 ? 15.814 -6.272 5.533 1.00 96.50 106 LEU A C 1
ATOM 832 O O . LEU A 1 106 ? 16.799 -6.000 4.835 1.00 96.50 106 LEU A O 1
ATOM 836 N N . ALA A 1 107 ? 15.857 -7.127 6.559 1.00 96.38 107 ALA A N 1
ATOM 837 C CA . ALA A 1 107 ? 17.068 -7.836 6.944 1.00 96.38 107 ALA A CA 1
ATOM 838 C C . ALA A 1 107 ? 17.559 -8.755 5.814 1.00 96.38 107 ALA A C 1
ATOM 840 O O . ALA A 1 107 ? 18.753 -8.776 5.520 1.00 96.38 107 ALA A O 1
ATOM 841 N N . ALA A 1 108 ? 16.649 -9.465 5.141 1.00 95.81 108 ALA A N 1
ATOM 842 C CA . ALA A 1 108 ? 16.989 -10.364 4.042 1.00 95.81 108 ALA A CA 1
ATOM 843 C C . ALA A 1 108 ? 17.450 -9.631 2.767 1.00 95.81 108 ALA A C 1
ATOM 845 O O . ALA A 1 108 ? 18.373 -10.098 2.105 1.00 95.81 108 ALA A O 1
ATOM 846 N N . GLU A 1 109 ? 16.822 -8.507 2.406 1.00 93.0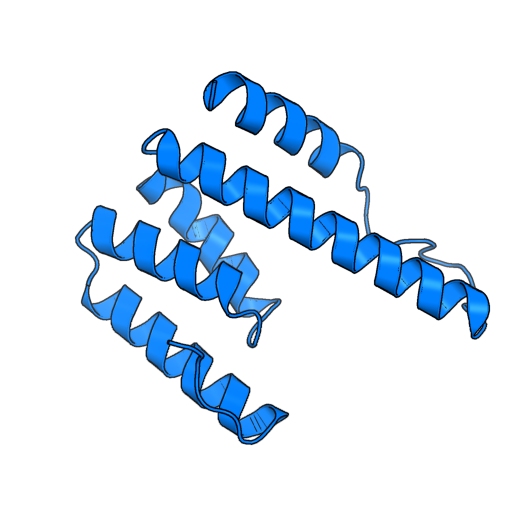0 109 GLU A N 1
ATOM 847 C CA . GLU A 1 109 ? 17.114 -7.798 1.147 1.00 93.00 109 GLU A CA 1
ATOM 848 C C . GLU A 1 109 ? 18.275 -6.797 1.267 1.00 93.00 109 GLU A C 1
ATOM 850 O O . GLU A 1 109 ? 18.990 -6.567 0.293 1.00 93.00 109 GLU A O 1
ATOM 855 N N . SER A 1 110 ? 18.480 -6.196 2.444 1.00 91.06 110 SER A N 1
ATOM 856 C CA . SER A 1 110 ? 19.428 -5.080 2.612 1.00 91.06 110 SER A CA 1
ATOM 857 C C . SER A 1 110 ? 20.240 -5.102 3.910 1.00 91.06 110 SER A C 1
ATOM 859 O O . SER A 1 110 ? 21.089 -4.233 4.103 1.00 91.06 110 SER A O 1
ATOM 861 N N . GLY A 1 111 ? 19.983 -6.054 4.816 1.00 91.50 111 GLY A N 1
ATOM 862 C CA . GLY A 1 111 ? 20.600 -6.089 6.148 1.00 91.50 111 GLY A CA 1
ATOM 863 C C . GLY A 1 111 ? 20.160 -4.950 7.077 1.00 91.50 111 GLY A C 1
ATOM 864 O O . GLY A 1 111 ? 20.760 -4.763 8.132 1.00 91.50 111 GLY A O 1
ATOM 865 N N . ARG A 1 112 ? 19.142 -4.173 6.687 1.00 92.31 112 ARG A N 1
ATOM 866 C CA . ARG A 1 112 ? 18.591 -3.069 7.481 1.00 92.31 112 ARG A CA 1
ATOM 867 C C . ARG A 1 112 ? 17.503 -3.552 8.432 1.00 92.31 112 ARG A C 1
ATOM 869 O O . ARG A 1 112 ? 16.801 -4.522 8.154 1.00 92.31 112 ARG A O 1
ATOM 876 N N . GLU A 1 113 ? 17.309 -2.796 9.503 1.00 89.69 113 GLU A N 1
ATOM 877 C CA . GLU A 1 113 ? 16.106 -2.862 10.334 1.00 89.69 113 GLU A CA 1
ATOM 878 C C . GLU A 1 113 ? 15.074 -1.810 9.883 1.00 89.69 113 GLU A C 1
ATOM 880 O O . GLU A 1 113 ? 15.448 -0.866 9.175 1.00 89.69 113 GLU A O 1
ATOM 885 N N . PRO A 1 114 ? 13.784 -1.961 10.254 1.00 87.50 114 PRO A N 1
ATOM 886 C CA . PRO A 1 114 ? 12.774 -0.934 10.025 1.00 87.50 114 PRO A CA 1
ATOM 887 C C . PRO A 1 114 ? 13.189 0.401 10.644 1.00 87.50 114 PRO A C 1
ATOM 889 O O . PRO A 1 114 ? 13.702 0.446 11.763 1.00 87.50 114 PRO A O 1
ATOM 892 N N . SER A 1 115 ? 12.956 1.481 9.908 1.00 85.56 115 SER A N 1
ATOM 893 C CA . SER A 1 115 ? 13.124 2.845 10.395 1.00 85.56 115 SER A CA 1
ATOM 894 C C . SE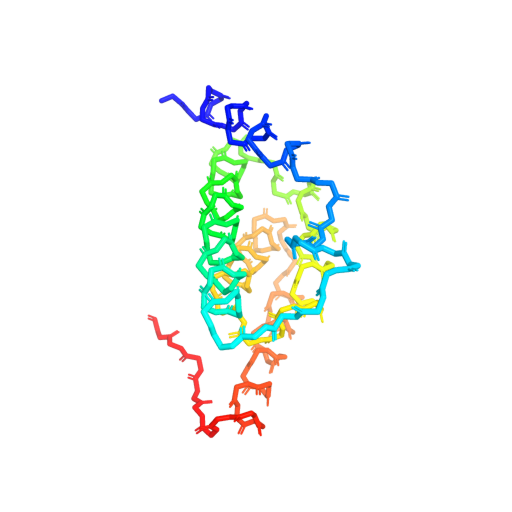R A 1 115 ? 12.126 3.153 11.520 1.00 85.56 115 SER A C 1
ATOM 896 O O . SER A 1 115 ? 11.017 2.615 11.545 1.00 85.56 115 SER A O 1
ATOM 898 N N . ALA A 1 116 ? 12.579 3.951 12.493 1.00 58.72 116 ALA A N 1
ATOM 899 C CA . ALA A 1 116 ? 11.799 4.385 13.655 1.00 58.72 116 ALA A CA 1
ATOM 900 C C . ALA A 1 116 ? 10.831 5.524 13.317 1.00 58.72 116 ALA A C 1
ATOM 902 O O . ALA A 1 116 ? 11.216 6.393 12.499 1.00 58.72 116 ALA A O 1
#

Secondary structure (DSSP, 8-state):
-HHHHHHHHHHHHHT--SSTTTTS---HHHHHHHHHHHHHHHHHHHHHHHHHHHTT-HHHHHHHHHHHHHHSTT-HHHHHHHHHHHHHTT-HHHHHHHHHHHHHHHHHHHSPPPP-